Protein AF-A0A1I1IRN8-F1 (afdb_monomer_lite)

Radius of gyration: 14.95 Å; chains: 1; bounding box: 25×23×41 Å

pLDDT: mean 70.78, std 11.28, range [41.25, 84.0]

Structure (mmCIF, N/CA/C/O backbone):
data_AF-A0A1I1IRN8-F1
#
_entry.id   AF-A0A1I1IRN8-F1
#
loop_
_atom_site.group_PDB
_atom_site.id
_atom_site.type_symbol
_atom_site.label_atom_id
_atom_site.label_alt_id
_atom_site.label_comp_id
_atom_site.label_asym_id
_atom_site.label_entity_id
_atom_site.label_seq_id
_atom_site.pdbx_PDB_ins_code
_atom_site.Cartn_x
_atom_site.Cartn_y
_atom_site.Cartn_z
_atom_site.occupancy
_atom_site.B_iso_or_equiv
_atom_site.auth_seq_id
_atom_site.auth_comp_id
_atom_site.auth_asym_id
_atom_site.auth_atom_id
_atom_site.pdbx_PDB_model_num
ATOM 1 N N . MET A 1 1 ? -4.194 -8.666 -3.683 1.00 49.34 1 MET A N 1
ATOM 2 C CA . MET A 1 1 ? -3.891 -8.614 -2.234 1.00 49.34 1 MET A CA 1
ATOM 3 C C . MET A 1 1 ? -2.367 -8.541 -2.038 1.00 49.34 1 MET A C 1
ATOM 5 O O . MET A 1 1 ? -1.765 -9.494 -1.576 1.00 49.34 1 MET A O 1
ATOM 9 N N . PHE A 1 2 ? -1.718 -7.437 -2.436 1.00 56.81 2 PHE A N 1
ATOM 10 C CA . PHE A 1 2 ? -0.244 -7.357 -2.559 1.00 56.81 2 PHE A CA 1
ATOM 11 C C . PHE A 1 2 ? 0.510 -7.157 -1.232 1.00 56.81 2 PHE A C 1
ATOM 13 O O . PHE A 1 2 ? 1.691 -7.467 -1.139 1.00 56.81 2 PHE A O 1
ATOM 20 N N . LEU A 1 3 ? -0.161 -6.666 -0.186 1.00 58.62 3 LEU A N 1
ATOM 21 C CA . LEU A 1 3 ? 0.477 -6.407 1.112 1.00 58.62 3 LEU A CA 1
ATOM 22 C C . LEU A 1 3 ? 0.643 -7.675 1.971 1.00 58.62 3 LEU A C 1
ATOM 24 O O . LEU A 1 3 ? 1.542 -7.732 2.800 1.00 58.62 3 LEU A O 1
ATOM 28 N N . VAL A 1 4 ? -0.183 -8.706 1.769 1.00 60.16 4 VAL A N 1
ATOM 29 C CA . VAL A 1 4 ? -0.150 -9.938 2.587 1.00 60.16 4 VAL A CA 1
ATOM 30 C C . VAL A 1 4 ? 1.007 -10.858 2.178 1.00 60.16 4 VAL A C 1
ATOM 32 O O . VAL A 1 4 ? 1.579 -11.540 3.026 1.00 60.16 4 VAL A O 1
ATOM 35 N N . ASP A 1 5 ? 1.396 -10.799 0.902 1.00 64.38 5 ASP A N 1
ATOM 36 C CA . ASP A 1 5 ? 2.527 -11.533 0.316 1.00 64.38 5 ASP A CA 1
ATOM 37 C C . ASP A 1 5 ? 3.898 -10.941 0.706 1.00 64.38 5 ASP A C 1
ATOM 39 O O . ASP A 1 5 ? 4.949 -11.521 0.451 1.00 64.38 5 ASP A O 1
ATOM 43 N N . TRP A 1 6 ? 3.912 -9.783 1.378 1.00 69.69 6 TRP A N 1
ATOM 44 C CA . TRP A 1 6 ? 5.154 -9.104 1.725 1.00 69.69 6 TRP A CA 1
ATOM 45 C C . TRP A 1 6 ? 5.979 -9.917 2.738 1.00 69.69 6 TRP A C 1
ATOM 47 O O . TRP A 1 6 ? 5.467 -10.229 3.828 1.00 69.69 6 TRP A O 1
ATOM 57 N N . PRO A 1 7 ? 7.257 -10.229 2.437 1.00 68.69 7 PRO A N 1
ATOM 58 C CA . PRO A 1 7 ? 8.058 -11.127 3.255 1.00 68.69 7 PRO A CA 1
ATOM 59 C C . PRO A 1 7 ? 8.272 -10.542 4.656 1.00 68.69 7 PRO A C 1
ATOM 61 O O . PRO A 1 7 ? 8.584 -9.353 4.779 1.00 68.69 7 PRO A O 1
ATOM 64 N N . PRO A 1 8 ? 8.150 -11.353 5.725 1.00 67.12 8 PRO A N 1
ATOM 65 C CA . PRO A 1 8 ? 8.234 -10.882 7.108 1.00 67.12 8 PRO A CA 1
ATOM 66 C C . PRO A 1 8 ? 9.564 -10.184 7.412 1.00 67.12 8 PRO A C 1
ATOM 68 O O . PRO A 1 8 ? 9.582 -9.201 8.143 1.00 67.12 8 PRO A O 1
ATOM 71 N N . SER A 1 9 ? 10.653 -10.604 6.763 1.00 70.75 9 SER A N 1
ATOM 72 C CA . SER A 1 9 ? 11.977 -9.979 6.867 1.00 70.75 9 SER A CA 1
ATOM 73 C C . SER A 1 9 ? 12.051 -8.557 6.293 1.00 70.75 9 SER A C 1
ATOM 75 O O . SER A 1 9 ? 12.973 -7.823 6.625 1.00 70.75 9 SER A O 1
ATOM 77 N N . LYS A 1 10 ? 11.103 -8.158 5.432 1.00 66.88 10 LYS A N 1
ATOM 78 C CA . LYS A 1 10 ? 10.989 -6.799 4.871 1.00 66.88 10 LYS A CA 1
ATOM 79 C C . LYS A 1 10 ? 9.774 -6.034 5.413 1.00 66.88 10 LYS A C 1
ATOM 81 O O . LYS A 1 10 ? 9.452 -4.967 4.888 1.00 66.88 10 LYS A O 1
ATOM 86 N N . ARG A 1 11 ? 9.076 -6.558 6.431 1.00 72.12 11 ARG A N 1
ATOM 87 C CA . ARG A 1 11 ? 7.977 -5.854 7.115 1.00 72.12 11 ARG A CA 1
ATOM 88 C C . ARG A 1 11 ? 8.556 -4.818 8.078 1.00 72.12 11 ARG A C 1
ATOM 90 O O . ARG A 1 11 ? 8.642 -5.030 9.280 1.00 72.12 11 ARG A O 1
ATOM 97 N N . ASP A 1 12 ? 8.974 -3.695 7.517 1.00 72.62 12 ASP A N 1
ATOM 98 C CA . ASP A 1 12 ? 9.401 -2.508 8.259 1.00 72.62 12 ASP A CA 1
ATOM 99 C C . ASP A 1 12 ? 8.185 -1.795 8.891 1.00 72.62 12 ASP A C 1
ATOM 101 O O . ASP A 1 12 ? 7.060 -1.955 8.400 1.00 72.62 12 ASP A O 1
ATOM 105 N N . PRO A 1 13 ? 8.363 -0.936 9.911 1.00 75.56 13 PRO A N 1
ATOM 106 C CA . PRO A 1 13 ? 7.329 -0.006 10.379 1.00 75.56 13 PRO A CA 1
ATOM 107 C C . PRO A 1 13 ? 6.578 0.723 9.254 1.00 75.56 13 PRO A C 1
ATOM 109 O O . PRO A 1 13 ? 5.367 0.914 9.366 1.00 75.56 13 PRO A O 1
ATOM 112 N N . ALA A 1 14 ? 7.244 1.049 8.142 1.00 74.00 14 ALA A N 1
ATOM 113 C CA . ALA A 1 14 ? 6.599 1.667 6.986 1.00 74.00 14 ALA A CA 1
ATOM 114 C C . ALA A 1 14 ? 5.508 0.774 6.342 1.00 74.00 14 ALA A C 1
ATOM 116 O O . ALA A 1 14 ? 4.482 1.274 5.884 1.00 74.00 14 ALA A O 1
ATOM 117 N N . HIS A 1 15 ? 5.674 -0.554 6.362 1.00 76.00 15 HIS A N 1
ATOM 118 C CA . HIS A 1 15 ? 4.669 -1.503 5.867 1.00 76.00 15 HIS A CA 1
ATOM 119 C C . HIS A 1 15 ? 3.408 -1.501 6.745 1.00 76.00 15 HIS A C 1
ATOM 121 O O . HIS A 1 15 ? 2.287 -1.413 6.243 1.00 76.00 15 HIS A O 1
ATOM 127 N N . ASN A 1 16 ? 3.590 -1.527 8.069 1.00 78.25 16 ASN A N 1
ATOM 128 C CA . ASN A 1 16 ? 2.479 -1.414 9.018 1.00 78.25 16 ASN A CA 1
ATOM 129 C C . ASN A 1 16 ? 1.768 -0.063 8.904 1.00 78.25 16 ASN A C 1
ATOM 131 O O . ASN A 1 16 ? 0.546 0.001 9.035 1.00 78.25 16 ASN A O 1
ATOM 135 N N . PHE A 1 17 ? 2.522 1.008 8.651 1.00 80.19 17 PHE A N 1
ATOM 136 C CA . PHE A 1 17 ? 1.963 2.334 8.431 1.00 80.19 17 PHE A CA 1
ATOM 137 C C . PHE A 1 17 ? 1.061 2.359 7.192 1.00 80.19 17 PHE A C 1
ATOM 139 O O . PHE A 1 17 ? -0.088 2.769 7.301 1.00 80.19 17 PHE A O 1
ATOM 146 N N . ALA A 1 18 ? 1.504 1.802 6.063 1.00 80.31 18 ALA A N 1
ATOM 147 C CA . ALA A 1 18 ? 0.697 1.736 4.845 1.00 80.31 18 ALA A CA 1
ATOM 148 C C . ALA A 1 18 ? -0.612 0.943 5.017 1.00 80.31 18 ALA A C 1
ATOM 150 O O . ALA A 1 18 ? -1.664 1.384 4.556 1.00 80.31 18 ALA A O 1
ATOM 151 N N . ILE A 1 19 ? -0.582 -0.190 5.731 1.00 80.50 19 ILE A N 1
ATOM 152 C CA . ILE A 1 19 ? -1.800 -0.959 6.046 1.00 80.50 19 ILE A CA 1
ATOM 153 C C . ILE A 1 19 ? -2.766 -0.122 6.895 1.00 80.50 19 ILE A C 1
ATOM 155 O O . ILE A 1 19 ? -3.962 -0.070 6.601 1.00 80.50 19 ILE A O 1
ATOM 159 N N . LYS A 1 20 ? -2.259 0.556 7.932 1.00 83.31 20 LYS A N 1
ATOM 160 C CA . LYS A 1 2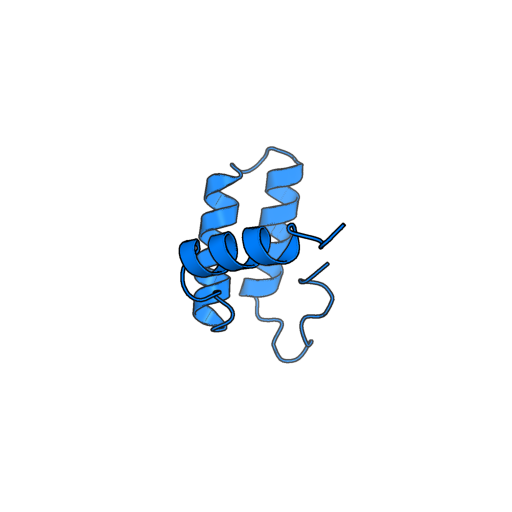0 ? -3.072 1.419 8.799 1.00 83.31 20 LYS A CA 1
ATOM 161 C C . LYS A 1 20 ? -3.658 2.605 8.036 1.00 83.31 20 LYS A C 1
ATOM 163 O O . LYS A 1 20 ? -4.830 2.907 8.226 1.00 83.31 20 LYS A O 1
ATOM 168 N N . SER A 1 21 ? -2.892 3.222 7.140 1.00 80.19 21 SER A N 1
ATOM 169 C CA . SER A 1 21 ? -3.372 4.304 6.278 1.00 80.19 21 SER A CA 1
ATOM 170 C C . SER A 1 21 ? -4.478 3.829 5.334 1.00 80.19 21 SER A C 1
ATOM 172 O O . SER A 1 21 ? -5.504 4.492 5.239 1.00 80.19 21 SER A O 1
ATOM 174 N N . CYS A 1 22 ? -4.343 2.654 4.707 1.00 80.06 22 CYS A N 1
ATOM 175 C CA . CYS A 1 22 ? -5.417 2.070 3.893 1.00 80.06 22 CYS A CA 1
ATOM 176 C C . CYS A 1 22 ? -6.695 1.813 4.705 1.00 80.06 22 CYS A C 1
ATOM 178 O O . CYS A 1 22 ? -7.793 2.096 4.229 1.00 80.06 22 CYS A O 1
ATOM 180 N N . LEU A 1 23 ? -6.568 1.298 5.931 1.00 82.81 23 LEU A N 1
ATOM 181 C CA . LEU A 1 23 ? -7.711 1.088 6.824 1.00 82.81 23 LEU A CA 1
ATOM 182 C C . LEU A 1 23 ? -8.373 2.413 7.229 1.00 82.81 23 LEU A C 1
ATOM 184 O O . LEU A 1 23 ? -9.599 2.495 7.231 1.00 82.81 23 LEU A O 1
ATOM 188 N N . ALA A 1 24 ? -7.579 3.443 7.523 1.00 83.56 24 ALA A N 1
ATOM 189 C CA . ALA A 1 24 ? -8.071 4.774 7.862 1.00 83.56 24 ALA A CA 1
ATOM 190 C C . ALA A 1 24 ? -8.789 5.444 6.676 1.00 83.56 24 ALA A C 1
ATOM 192 O O . ALA A 1 24 ? -9.863 6.013 6.856 1.00 83.56 24 ALA A O 1
ATOM 193 N N . ALA A 1 25 ? -8.274 5.300 5.450 1.00 80.81 25 ALA A N 1
ATOM 194 C CA . ALA A 1 25 ? -8.976 5.777 4.257 1.00 80.81 25 ALA A CA 1
ATOM 195 C C . ALA A 1 25 ? -10.286 5.027 3.998 1.00 80.81 25 ALA A C 1
ATOM 197 O O . ALA A 1 25 ? -11.285 5.657 3.670 1.00 80.81 25 ALA A O 1
ATOM 198 N N . MET A 1 26 ? -10.332 3.704 4.202 1.00 81.25 26 MET A N 1
ATOM 199 C CA . MET A 1 26 ? -11.594 2.954 4.094 1.00 81.25 26 MET A CA 1
ATOM 200 C C . MET A 1 26 ? -12.637 3.394 5.128 1.00 81.25 26 MET A C 1
ATOM 202 O O . MET A 1 26 ? -13.832 3.274 4.875 1.00 81.25 26 MET A O 1
ATOM 206 N N . ARG A 1 27 ? -12.201 3.911 6.281 1.00 83.81 27 ARG A N 1
ATOM 207 C CA . ARG A 1 27 ? -13.081 4.495 7.303 1.00 83.81 27 ARG A CA 1
ATOM 208 C C . ARG A 1 27 ? -13.465 5.951 7.028 1.00 83.81 27 ARG A C 1
ATOM 210 O O . ARG A 1 27 ? -14.314 6.476 7.740 1.00 83.81 27 ARG A O 1
ATOM 217 N N . GLY A 1 28 ? -12.871 6.591 6.018 1.00 82.81 28 GLY A N 1
ATOM 218 C CA . GLY A 1 28 ? -13.063 8.014 5.729 1.00 82.81 28 GLY A CA 1
ATOM 219 C C . GLY A 1 28 ? -12.338 8.948 6.703 1.00 82.81 28 GLY A C 1
ATOM 220 O O . GLY A 1 28 ? -12.650 10.130 6.759 1.00 82.81 28 GLY A O 1
ATOM 221 N N . GLU A 1 29 ? -11.381 8.434 7.483 1.00 84.00 29 GLU A N 1
ATOM 222 C CA . GLU A 1 29 ? -10.575 9.231 8.419 1.00 84.00 29 GLU A CA 1
ATOM 223 C C . GLU A 1 29 ? -9.419 9.958 7.707 1.00 84.00 29 GLU A C 1
ATOM 225 O O . GLU A 1 29 ? -8.873 10.924 8.235 1.00 84.00 29 GLU A O 1
ATOM 230 N N . VAL A 1 30 ? -9.024 9.485 6.518 1.00 82.75 30 VAL A N 1
ATOM 231 C CA . VAL A 1 30 ? -7.914 10.027 5.723 1.00 82.75 30 VAL A CA 1
ATOM 232 C C . VAL A 1 30 ? -8.290 10.043 4.243 1.00 82.75 30 VAL A C 1
ATOM 234 O O . VAL A 1 30 ? -8.815 9.060 3.722 1.00 82.75 30 VAL A O 1
ATOM 237 N N . GLU A 1 31 ? -7.959 11.132 3.550 1.00 82.62 31 GLU A N 1
ATOM 238 C CA . GLU A 1 31 ? -8.188 11.273 2.112 1.00 82.62 31 GLU A CA 1
ATOM 239 C C . GLU A 1 31 ? -7.422 10.216 1.303 1.00 82.62 31 GLU A C 1
ATOM 241 O O . GLU A 1 31 ? -6.247 9.916 1.554 1.00 82.62 31 GLU A O 1
ATOM 246 N N . ALA A 1 32 ? -8.070 9.680 0.266 1.00 76.94 32 ALA A N 1
ATOM 247 C CA . ALA A 1 32 ? -7.466 8.679 -0.611 1.00 76.94 32 ALA A CA 1
ATOM 248 C C . ALA A 1 32 ? -6.177 9.191 -1.281 1.00 76.94 32 ALA A C 1
ATOM 250 O O . ALA A 1 32 ? -5.252 8.412 -1.510 1.00 76.94 32 ALA A O 1
ATOM 251 N N . GLU A 1 33 ? -6.086 10.493 -1.564 1.00 78.44 33 GLU A N 1
ATOM 252 C CA . GLU A 1 33 ? -4.895 11.128 -2.142 1.00 78.44 33 GLU A CA 1
ATOM 253 C C . GLU A 1 33 ? -3.698 11.104 -1.183 1.00 78.44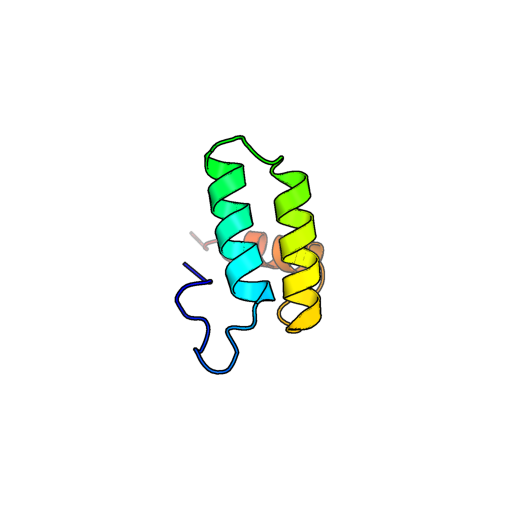 33 GLU A C 1
ATOM 255 O O . GLU A 1 33 ? -2.584 10.772 -1.591 1.00 78.44 33 GLU A O 1
ATOM 260 N N . THR A 1 34 ? -3.927 11.336 0.111 1.00 83.06 34 THR A N 1
ATOM 261 C CA . THR A 1 34 ? -2.891 11.210 1.146 1.00 83.06 34 THR A CA 1
ATOM 262 C C . THR A 1 34 ? -2.387 9.776 1.251 1.00 83.06 34 THR A C 1
ATOM 264 O O . THR A 1 34 ? -1.179 9.541 1.304 1.00 83.06 34 THR A O 1
ATOM 267 N N . VAL A 1 35 ? -3.292 8.795 1.230 1.00 83.50 35 VAL A N 1
ATOM 268 C CA . VAL A 1 35 ? -2.902 7.379 1.293 1.00 83.50 35 VAL A CA 1
ATOM 269 C C . VAL A 1 35 ? -2.139 6.947 0.042 1.00 83.50 35 VAL A C 1
ATOM 271 O O . VAL A 1 35 ? -1.163 6.205 0.155 1.00 83.50 35 VAL A O 1
ATOM 274 N N . ARG A 1 36 ? -2.510 7.461 -1.138 1.00 78.69 36 ARG A N 1
ATOM 275 C CA . ARG A 1 36 ? -1.744 7.259 -2.378 1.00 78.69 36 ARG A CA 1
ATOM 276 C C . ARG A 1 36 ? -0.327 7.823 -2.269 1.00 78.69 36 ARG A C 1
ATOM 278 O O . ARG A 1 36 ? 0.607 7.130 -2.656 1.00 78.69 36 ARG A O 1
ATOM 285 N N . GLY A 1 37 ? -0.155 9.018 -1.699 1.00 82.00 37 GLY A N 1
ATOM 286 C CA . GLY A 1 37 ? 1.165 9.616 -1.465 1.00 82.00 37 GLY A CA 1
ATOM 287 C C . GLY A 1 37 ? 2.036 8.780 -0.523 1.00 82.00 37 GLY A C 1
ATOM 288 O O . GLY A 1 37 ? 3.177 8.462 -0.849 1.00 82.00 37 GLY A O 1
ATOM 289 N N . ILE A 1 38 ? 1.469 8.324 0.599 1.00 81.94 38 ILE A N 1
ATOM 290 C CA . ILE A 1 38 ? 2.157 7.431 1.549 1.00 81.94 38 ILE A CA 1
ATOM 291 C C . ILE A 1 38 ? 2.589 6.130 0.861 1.00 81.94 38 ILE A C 1
ATOM 293 O O . ILE A 1 38 ? 3.703 5.646 1.072 1.00 81.94 38 ILE A O 1
ATOM 297 N N . PHE A 1 39 ? 1.720 5.562 0.023 1.00 78.44 39 PHE A N 1
ATOM 298 C CA . PHE A 1 39 ? 2.027 4.345 -0.716 1.00 78.44 39 PHE A CA 1
ATOM 299 C C . PHE A 1 39 ? 3.108 4.561 -1.783 1.00 78.44 39 PHE A C 1
ATOM 301 O O . PHE A 1 39 ? 3.969 3.700 -1.939 1.00 78.44 39 PHE A O 1
ATOM 308 N N . ALA A 1 40 ? 3.109 5.701 -2.480 1.00 81.06 40 ALA A N 1
ATOM 309 C CA . ALA A 1 40 ? 4.141 6.041 -3.458 1.00 81.06 40 ALA A CA 1
ATOM 310 C C . A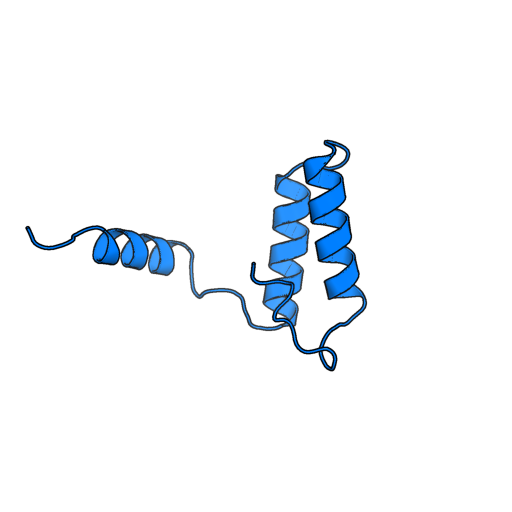LA A 1 40 ? 5.527 6.118 -2.801 1.00 81.06 40 ALA A C 1
ATOM 312 O O . ALA A 1 40 ? 6.442 5.420 -3.228 1.00 81.06 40 ALA A O 1
ATOM 313 N N . THR A 1 41 ? 5.653 6.842 -1.685 1.00 82.38 41 THR A N 1
ATOM 314 C CA . THR A 1 41 ? 6.919 6.944 -0.941 1.00 82.38 41 THR A CA 1
ATOM 315 C C . THR A 1 41 ? 7.379 5.590 -0.392 1.00 82.38 41 THR A C 1
ATOM 317 O O . THR A 1 41 ? 8.570 5.273 -0.394 1.00 82.38 41 THR A O 1
ATOM 320 N N . LEU A 1 42 ? 6.441 4.749 0.058 1.00 77.00 42 LEU A N 1
ATOM 321 C CA . LEU A 1 42 ? 6.738 3.372 0.451 1.00 77.00 42 LEU A CA 1
ATOM 322 C C . LEU A 1 42 ? 7.280 2.564 -0.739 1.00 77.00 42 LEU A C 1
ATOM 324 O O . LEU A 1 42 ? 8.289 1.873 -0.611 1.00 77.00 42 LEU A O 1
ATOM 328 N N . ALA A 1 43 ? 6.615 2.649 -1.890 1.00 80.56 43 ALA A N 1
ATOM 329 C CA . ALA A 1 43 ? 6.984 1.929 -3.099 1.00 80.56 43 ALA A CA 1
ATOM 330 C C . ALA A 1 43 ? 8.361 2.357 -3.626 1.00 80.56 43 ALA A C 1
ATOM 332 O O . ALA A 1 43 ? 9.147 1.496 -4.021 1.00 80.56 43 ALA A O 1
ATOM 333 N N . GLU A 1 44 ? 8.681 3.650 -3.549 1.00 79.00 44 GLU A N 1
ATOM 334 C CA . GLU A 1 44 ? 10.013 4.190 -3.829 1.00 79.00 44 GLU A CA 1
ATOM 335 C C . GLU A 1 44 ? 11.067 3.625 -2.868 1.00 79.00 44 GLU A C 1
ATOM 337 O O . GLU A 1 44 ? 12.081 3.098 -3.323 1.00 79.00 44 GLU A O 1
ATOM 342 N N . LYS A 1 45 ? 10.805 3.628 -1.548 1.00 77.12 45 LYS A N 1
ATOM 343 C CA . LYS A 1 45 ? 11.725 3.065 -0.535 1.00 77.12 45 LYS A CA 1
ATOM 344 C C . LYS A 1 45 ? 12.071 1.600 -0.812 1.00 77.12 45 LYS A C 1
ATOM 346 O O . LYS A 1 45 ? 13.192 1.172 -0.546 1.00 77.12 45 LYS A O 1
ATOM 351 N N . TYR A 1 46 ? 11.115 0.821 -1.311 1.00 75.69 46 TYR A N 1
ATOM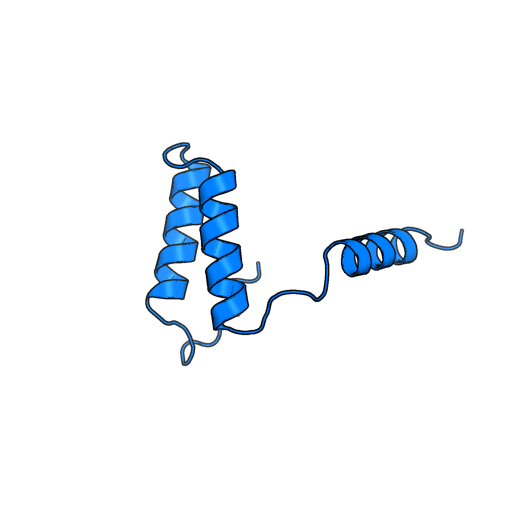 352 C CA . TYR A 1 46 ? 11.320 -0.596 -1.619 1.00 75.69 46 TYR A CA 1
ATOM 353 C C . TYR A 1 46 ? 11.703 -0.879 -3.072 1.00 75.69 46 TYR A C 1
ATOM 355 O O . TYR A 1 46 ? 11.903 -2.046 -3.410 1.00 75.69 46 TYR A O 1
ATOM 363 N N . GLY A 1 47 ? 11.799 0.147 -3.923 1.00 75.31 47 GLY A N 1
ATOM 364 C CA . GLY A 1 47 ? 12.082 -0.015 -5.349 1.00 75.31 47 GLY A CA 1
ATOM 365 C C . GLY A 1 47 ? 11.028 -0.839 -6.096 1.00 75.31 47 GLY A C 1
ATOM 366 O O . GLY A 1 47 ? 11.343 -1.455 -7.107 1.00 75.31 47 GLY A O 1
ATOM 367 N N . ILE A 1 48 ? 9.791 -0.890 -5.591 1.00 75.06 48 ILE A N 1
ATOM 368 C CA . ILE A 1 48 ? 8.662 -1.587 -6.235 1.00 75.06 48 ILE A CA 1
ATOM 369 C C . ILE A 1 48 ? 7.790 -0.634 -7.055 1.00 75.06 48 ILE A C 1
ATOM 371 O O . ILE A 1 48 ? 6.718 -1.023 -7.521 1.00 75.06 48 ILE A O 1
ATOM 375 N N . LEU A 1 49 ? 8.209 0.628 -7.187 1.00 71.06 49 LEU A N 1
ATOM 376 C CA . LEU A 1 49 ? 7.502 1.583 -8.014 1.00 71.06 49 LEU A CA 1
ATOM 377 C C . LEU A 1 49 ? 7.632 1.148 -9.476 1.00 71.06 49 LEU A C 1
ATOM 379 O O . LEU A 1 49 ? 8.721 1.076 -10.042 1.00 71.06 49 LEU A O 1
ATOM 383 N N . ALA A 1 50 ? 6.484 0.830 -10.056 1.00 66.81 50 ALA A N 1
ATOM 384 C CA . ALA A 1 50 ? 6.306 0.615 -11.475 1.00 66.81 50 ALA A CA 1
ATOM 385 C C . ALA A 1 50 ? 6.967 1.749 -12.290 1.00 66.81 50 ALA A C 1
ATOM 387 O O . ALA A 1 50 ? 6.678 2.915 -12.005 1.00 66.81 50 ALA A O 1
ATOM 388 N N . PRO A 1 51 ? 7.815 1.452 -13.297 1.00 63.22 51 PRO A N 1
ATOM 389 C CA . PRO A 1 51 ? 8.269 2.478 -14.228 1.00 63.22 51 PRO A CA 1
ATOM 390 C C . PRO A 1 51 ? 7.051 3.081 -14.930 1.00 63.22 51 PRO A C 1
ATOM 392 O O . PRO A 1 51 ? 6.213 2.332 -15.416 1.00 63.22 51 PRO A O 1
ATOM 395 N N . ASP A 1 52 ? 6.982 4.413 -14.895 1.00 61.94 52 ASP A N 1
ATOM 396 C CA . ASP A 1 52 ? 5.987 5.344 -15.446 1.00 61.94 52 ASP A CA 1
ATOM 397 C C . ASP A 1 52 ? 4.548 4.828 -15.671 1.00 61.94 52 ASP A C 1
ATOM 399 O O . ASP A 1 52 ? 4.279 3.874 -16.402 1.00 61.94 52 ASP A O 1
ATOM 403 N N . VAL A 1 53 ? 3.562 5.539 -15.117 1.00 62.62 53 VAL A N 1
ATOM 404 C CA . VAL A 1 53 ? 2.139 5.195 -15.273 1.00 62.62 53 VAL A CA 1
ATOM 405 C C . VAL A 1 53 ? 1.711 5.111 -16.748 1.00 62.62 53 VAL A C 1
ATOM 407 O O . VAL A 1 53 ? 0.809 4.336 -17.067 1.00 62.62 53 VAL A O 1
ATOM 410 N N . ALA A 1 54 ? 2.377 5.823 -17.669 1.00 61.38 54 ALA A N 1
ATOM 411 C CA . ALA A 1 54 ? 2.153 5.705 -19.110 1.00 61.38 54 ALA A CA 1
ATOM 412 C C . ALA A 1 54 ? 2.537 4.315 -19.651 1.00 61.38 54 ALA A C 1
ATOM 414 O O . ALA A 1 54 ? 1.836 3.765 -20.501 1.00 61.38 54 ALA A O 1
ATOM 415 N N . ALA A 1 55 ? 3.599 3.701 -19.123 1.00 60.59 55 ALA A N 1
ATOM 416 C CA . ALA A 1 55 ? 4.018 2.351 -19.494 1.00 60.59 55 ALA A CA 1
ATOM 417 C C . ALA A 1 55 ? 3.021 1.294 -18.992 1.00 60.59 55 ALA A C 1
ATOM 419 O O . ALA A 1 55 ? 2.661 0.379 -19.734 1.00 60.59 55 ALA A O 1
ATOM 420 N N . PHE A 1 56 ? 2.494 1.456 -17.774 1.00 59.84 56 PHE A N 1
ATOM 421 C CA . PHE A 1 56 ? 1.434 0.582 -17.254 1.00 59.84 56 PHE A CA 1
ATOM 422 C C . PHE A 1 56 ? 0.101 0.790 -17.964 1.00 59.84 56 PHE A C 1
ATOM 424 O O . PHE A 1 56 ? -0.635 -0.174 -18.186 1.00 59.84 56 PHE A O 1
ATOM 431 N N . THR A 1 57 ? -0.208 2.0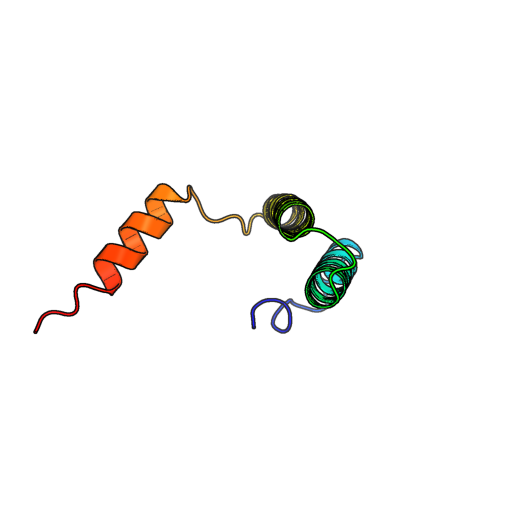29 -18.352 1.00 60.81 57 THR A N 1
ATOM 432 C CA . THR A 1 57 ? -1.437 2.317 -19.089 1.00 60.81 57 THR A CA 1
ATOM 433 C C . THR A 1 57 ? -1.413 1.798 -20.523 1.00 60.81 57 THR A C 1
ATOM 435 O O . THR A 1 57 ? -2.396 1.224 -20.989 1.00 60.81 57 THR A O 1
ATOM 438 N N . ALA A 1 58 ? -0.264 1.877 -21.192 1.00 60.12 58 ALA A N 1
ATOM 439 C CA . ALA A 1 58 ? -0.044 1.199 -22.463 1.00 60.12 58 ALA A CA 1
ATOM 440 C C . ALA A 1 58 ? -0.129 -0.334 -22.327 1.00 60.12 58 ALA A C 1
ATOM 442 O O . ALA A 1 58 ? -0.778 -0.978 -23.144 1.00 60.12 58 ALA A O 1
ATOM 443 N N . ALA A 1 59 ? 0.444 -0.926 -21.276 1.00 59.84 59 ALA A N 1
ATOM 444 C CA . ALA A 1 59 ? 0.388 -2.374 -21.063 1.00 59.84 59 ALA A CA 1
ATOM 445 C C . ALA A 1 59 ? -1.027 -2.892 -20.734 1.00 59.84 59 ALA A C 1
ATOM 447 O O . ALA A 1 59 ? -1.412 -3.948 -21.237 1.00 59.84 59 ALA A O 1
ATOM 448 N N . TYR A 1 60 ? -1.837 -2.164 -19.942 1.00 59.78 60 TYR A N 1
ATOM 449 C CA . TYR A 1 60 ? -3.226 -2.590 -19.694 1.00 59.78 60 TYR A CA 1
ATOM 450 C C . TYR A 1 60 ? -4.047 -2.555 -20.983 1.00 59.78 60 TYR A C 1
ATOM 452 O O . TYR A 1 60 ? -4.886 -3.435 -21.191 1.00 59.78 60 TYR A O 1
ATOM 460 N N . ARG A 1 61 ? -3.833 -1.542 -21.840 1.00 57.47 61 ARG A N 1
ATOM 461 C CA . ARG A 1 61 ? -4.593 -1.391 -23.089 1.00 57.47 61 ARG A CA 1
ATOM 462 C C . ARG A 1 61 ? -4.255 -2.524 -24.060 1.00 57.47 61 ARG A C 1
ATOM 464 O O . ARG A 1 61 ? -5.136 -3.032 -24.738 1.00 57.47 61 ARG A O 1
ATOM 471 N N . GLU A 1 62 ? -2.990 -2.944 -24.076 1.00 56.88 62 GLU A N 1
ATOM 472 C CA . GLU A 1 62 ? -2.503 -4.064 -24.883 1.00 56.88 62 GLU A CA 1
ATOM 473 C C . GLU A 1 62 ? -3.094 -5.392 -24.379 1.00 56.88 62 GLU A C 1
ATOM 475 O O . GLU A 1 62 ? -3.579 -6.199 -25.164 1.00 56.88 62 GLU A O 1
ATOM 480 N N . GLY A 1 63 ? -3.152 -5.594 -23.056 1.00 51.31 63 GLY A N 1
ATOM 481 C CA . GLY A 1 63 ? -3.717 -6.805 -22.447 1.00 51.31 63 GLY A CA 1
ATOM 482 C C . GLY A 1 63 ? -5.246 -6.921 -22.515 1.00 51.31 63 GLY A C 1
ATOM 483 O O . GLY A 1 63 ? -5.778 -8.016 -22.351 1.00 51.31 63 GLY A O 1
ATOM 484 N N . SER A 1 64 ? -5.962 -5.819 -22.762 1.00 53.81 64 SER A N 1
ATOM 485 C CA . SE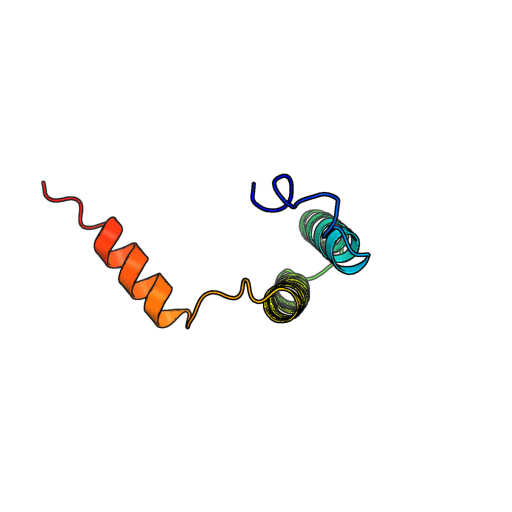R A 1 64 ? -7.422 -5.815 -22.953 1.00 53.81 64 SER A CA 1
ATOM 486 C C . SER A 1 64 ? -7.843 -5.939 -24.420 1.00 53.81 64 SER A C 1
ATOM 488 O O . SER A 1 64 ? -9.003 -6.254 -24.685 1.00 53.81 64 SER A O 1
ATOM 490 N N . GLN A 1 65 ? -6.909 -5.827 -25.374 1.00 55.50 65 GLN A N 1
ATOM 491 C CA . GLN A 1 65 ? -7.141 -6.202 -26.769 1.00 55.50 65 GLN A CA 1
ATOM 492 C C . GLN A 1 65 ? -6.993 -7.721 -26.945 1.00 55.50 65 GLN A C 1
ATOM 494 O O . GLN A 1 65 ? -6.164 -8.232 -27.696 1.00 55.50 65 GLN A O 1
ATOM 499 N N . GLY A 1 66 ? -7.833 -8.459 -26.215 1.00 47.88 66 GLY A N 1
ATOM 500 C CA . GLY A 1 66 ? -8.118 -9.855 -26.493 1.00 47.88 66 GLY A CA 1
ATOM 501 C C . GLY A 1 66 ? -8.637 -9.972 -27.922 1.00 47.88 66 GLY A C 1
ATOM 502 O O . GLY A 1 66 ? -9.727 -9.510 -28.245 1.00 47.88 66 GLY A O 1
ATOM 503 N N . ARG A 1 67 ? -7.801 -10.558 -28.772 1.00 45.06 67 ARG A N 1
ATOM 504 C CA . ARG A 1 67 ? -8.087 -11.010 -30.130 1.00 45.06 67 ARG A CA 1
ATOM 505 C C . ARG A 1 67 ? -9.334 -11.909 -30.106 1.00 45.06 67 ARG A C 1
ATOM 507 O O . ARG A 1 67 ? -9.248 -13.048 -29.651 1.00 45.06 67 ARG A O 1
ATOM 514 N N . ALA A 1 68 ? -10.470 -11.345 -30.520 1.00 41.25 68 ALA A N 1
ATOM 515 C CA . ALA A 1 68 ? -11.654 -12.087 -30.949 1.00 41.25 68 ALA A CA 1
ATOM 516 C C . ALA A 1 68 ? -11.402 -12.750 -32.311 1.00 41.25 68 ALA A C 1
ATOM 518 O O . ALA A 1 68 ? -10.567 -12.212 -33.081 1.00 41.25 68 ALA A O 1
#

Secondary structure (DSSP, 8-state):
-TTTTS-GGG--HHHHHHHHHHHHHHTTSS-HHHHHHHHHHHHHHTT-PPS-HHHHHHHHHHHH----

Sequence (68 aa):
MFLVDWPPSKRDPAHNFAIKSCLAAMRGEVEAETVRGIFATLAEKYGILAPDVAAFTAAYREGSQGRA

Foldseek 3Di:
DPLVPDDPVPCDPLSVVLVVLVVCVVVVNDPPVVSVVSVQVVCVVVVVDDPDPVVVVVVVVVVVPPDD